Protein AF-A0AAW9I980-F1 (afdb_monomer_lite)

Organism: Clostridium perfringens (NCBI:txid1502)

Secondary structure (DSSP, 8-state):
-HHHHHHHHHHHHHHHHHHHH-----------HHHHHHHHHHTT-EEEEE-HHHHHHHHHHHHHHHHH---GGG-S-----S-EEEEE-HHHHHHHHH---SS-HHHHHHHHHHHHHHHHHHHHHH-

InterPro domains:
  IPR004474 Cell envelope-related transcriptional attenuator domain [PF03816] (2-124)
  IPR050922 LytR/CpsA/Psr cell wall biosynthesis [PTHR33392] (1-125)

pLDDT: mean 83.64, std 14.51, range [44.47, 97.0]

Structure (mmCIF, N/CA/C/O backbone):
data_AF-A0AAW9I980-F1
#
_entry.id   AF-A0AAW9I980-F1
#
loop_
_atom_site.group_PDB
_atom_site.id
_atom_site.type_symbol
_atom_site.label_atom_id
_atom_site.label_alt_id
_atom_site.label_comp_id
_atom_site.label_asym_id
_atom_site.label_entity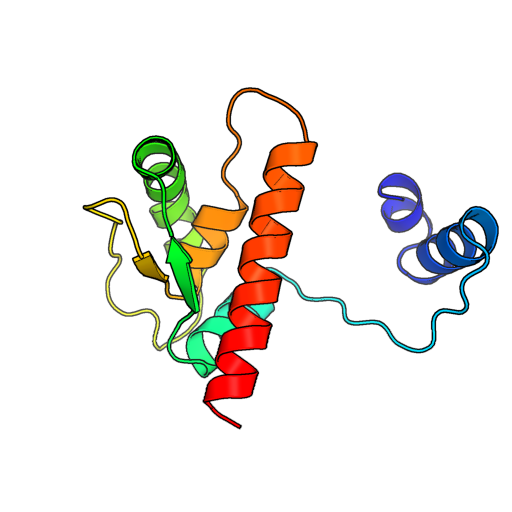_id
_atom_site.label_seq_id
_atom_site.pdbx_PDB_ins_code
_atom_site.Cartn_x
_atom_site.Cartn_y
_atom_site.Cartn_z
_atom_site.occupancy
_atom_site.B_iso_or_equiv
_atom_site.auth_seq_id
_atom_site.auth_comp_id
_atom_site.auth_asym_id
_atom_site.auth_atom_id
_atom_site.pdbx_PDB_model_num
ATOM 1 N N . LEU A 1 1 ? -0.453 4.865 23.334 1.00 54.97 1 LEU A N 1
ATOM 2 C CA . LEU A 1 1 ? -1.198 4.229 22.217 1.00 54.97 1 LEU A CA 1
ATOM 3 C C . LEU A 1 1 ? -0.671 2.833 21.872 1.00 54.97 1 LEU A C 1
ATOM 5 O O . LEU A 1 1 ? -1.338 1.876 22.234 1.00 54.97 1 LEU A O 1
ATOM 9 N N . ASN A 1 2 ? 0.525 2.670 21.284 1.00 52.34 2 ASN A N 1
ATOM 10 C CA . ASN A 1 2 ? 1.047 1.330 20.926 1.00 52.34 2 ASN A CA 1
ATOM 11 C C . ASN A 1 2 ? 1.140 0.361 22.125 1.00 52.34 2 ASN A C 1
ATOM 13 O O . ASN A 1 2 ? 0.789 -0.807 21.999 1.00 52.34 2 ASN A O 1
ATOM 17 N N . THR A 1 3 ? 1.541 0.853 23.302 1.00 51.31 3 THR A N 1
ATOM 18 C CA . THR A 1 3 ? 1.580 0.062 24.547 1.00 51.31 3 THR A CA 1
ATOM 19 C C . THR A 1 3 ? 0.182 -0.274 25.084 1.00 51.31 3 THR A C 1
ATOM 21 O O . THR A 1 3 ? -0.024 -1.364 25.603 1.00 51.31 3 THR A O 1
ATOM 24 N N . ALA A 1 4 ? -0.797 0.621 24.905 1.00 52.66 4 ALA A N 1
ATOM 25 C CA . ALA A 1 4 ? -2.182 0.408 25.338 1.00 52.66 4 ALA A CA 1
ATOM 26 C C . ALA A 1 4 ? -2.875 -0.679 24.496 1.00 52.66 4 ALA A C 1
ATOM 28 O O . ALA A 1 4 ? -3.499 -1.576 25.057 1.00 52.66 4 ALA A O 1
ATOM 29 N N . TYR A 1 5 ? -2.665 -0.674 23.171 1.00 51.72 5 TYR A N 1
ATOM 30 C CA . TYR A 1 5 ? -3.132 -1.754 22.290 1.00 51.72 5 TYR A CA 1
ATOM 31 C C . TYR A 1 5 ? -2.470 -3.099 22.623 1.00 51.72 5 TYR A C 1
ATOM 33 O O . TYR A 1 5 ? -3.106 -4.146 22.573 1.00 51.72 5 TYR A O 1
ATOM 41 N N . PHE A 1 6 ? -1.192 -3.092 23.006 1.00 48.44 6 PHE A N 1
ATOM 42 C CA . PHE A 1 6 ? -0.485 -4.320 23.365 1.00 48.44 6 PHE A CA 1
ATOM 43 C C . PHE A 1 6 ? -1.001 -4.956 24.672 1.00 48.44 6 PHE A C 1
ATOM 45 O O . PHE A 1 6 ? -1.031 -6.180 24.772 1.00 48.44 6 PHE A O 1
ATOM 52 N N . TRP A 1 7 ? -1.428 -4.158 25.660 1.00 49.97 7 TRP A N 1
ATOM 53 C CA . TRP A 1 7 ? -1.852 -4.663 26.978 1.00 49.97 7 TRP A CA 1
ATOM 54 C C . TRP A 1 7 ? -3.359 -4.843 27.153 1.00 49.97 7 TRP A C 1
ATOM 56 O O . TRP A 1 7 ? -3.771 -5.775 27.838 1.00 49.97 7 TRP A O 1
ATOM 66 N N . GLY A 1 8 ? -4.182 -3.999 26.535 1.00 55.19 8 GLY A N 1
ATOM 67 C CA . GLY A 1 8 ? -5.641 -4.060 26.682 1.00 55.19 8 GLY A CA 1
ATOM 68 C C . GLY A 1 8 ? -6.401 -4.138 25.364 1.00 55.19 8 GLY A C 1
ATOM 69 O O . GLY A 1 8 ? -7.622 -3.983 25.369 1.00 55.19 8 GLY A O 1
ATOM 70 N N . LYS A 1 9 ? -5.686 -4.376 24.253 1.00 62.47 9 LYS A N 1
ATOM 71 C CA . LYS A 1 9 ? -6.231 -4.425 22.893 1.00 62.47 9 LYS A CA 1
ATOM 72 C C . LYS A 1 9 ? -7.092 -3.188 22.603 1.00 62.47 9 LYS A C 1
ATOM 74 O O . LYS A 1 9 ? -6.655 -2.066 22.852 1.00 62.47 9 LYS A O 1
ATOM 79 N N . GLU A 1 10 ? -8.278 -3.369 22.046 1.00 62.12 10 GLU A N 1
ATOM 80 C CA . GLU A 1 10 ? -9.199 -2.302 21.666 1.00 62.12 10 GLU A CA 1
ATOM 81 C C . GLU A 1 10 ? -9.698 -1.448 22.848 1.00 62.12 10 GLU A C 1
ATOM 83 O O . GLU A 1 10 ? -9.616 -0.224 22.780 1.00 62.12 10 GLU A O 1
ATOM 88 N N . ASN A 1 11 ? -10.135 -2.061 23.954 1.00 62.91 11 ASN A N 1
ATOM 89 C CA . ASN A 1 11 ? -10.831 -1.343 25.032 1.00 62.91 11 ASN A CA 1
ATOM 90 C C . ASN A 1 11 ? -9.935 -0.315 25.737 1.00 62.91 11 ASN A C 1
ATOM 92 O O . ASN A 1 11 ? -10.323 0.840 25.892 1.00 62.91 11 ASN A O 1
ATOM 96 N N . LEU A 1 12 ? -8.708 -0.703 26.100 1.00 65.25 12 LEU A N 1
ATOM 97 C CA . LEU A 1 12 ? -7.771 0.211 26.763 1.00 65.25 12 LEU A CA 1
ATOM 98 C C . LEU A 1 12 ? -7.232 1.277 25.800 1.00 65.25 12 LEU A C 1
ATOM 100 O O . LEU A 1 12 ? -6.901 2.386 26.220 1.00 65.25 12 LEU A O 1
ATOM 104 N N . LEU A 1 13 ? -7.133 0.962 24.502 1.00 67.31 13 LEU A N 1
ATOM 105 C CA . LEU A 1 13 ? -6.745 1.942 23.492 1.00 67.31 13 LEU A CA 1
ATOM 106 C C . LEU A 1 13 ? -7.812 3.033 23.349 1.00 67.31 13 LEU A C 1
ATOM 108 O O . LEU A 1 13 ? -7.442 4.205 23.299 1.00 67.31 13 LEU A O 1
ATOM 112 N N . PHE A 1 14 ? -9.098 2.669 23.314 1.00 70.25 14 PHE A N 1
ATOM 113 C CA . PHE A 1 14 ? -10.190 3.642 23.228 1.00 70.25 14 PHE A CA 1
ATOM 114 C C . PHE A 1 14 ? -10.298 4.484 24.486 1.00 70.25 14 PHE A C 1
ATOM 116 O O . PHE A 1 14 ? -10.261 5.702 24.370 1.00 70.25 14 PHE A O 1
ATOM 123 N N . GLU A 1 15 ? -10.278 3.866 25.667 1.00 69.38 15 GLU A N 1
ATOM 124 C CA . GLU A 1 15 ? -10.297 4.602 26.936 1.00 69.38 15 GLU A CA 1
ATOM 125 C C . GLU A 1 15 ? -9.130 5.602 27.029 1.00 69.38 15 GLU A C 1
ATOM 127 O O . GLU A 1 15 ? -9.306 6.743 27.447 1.00 69.38 15 GLU A O 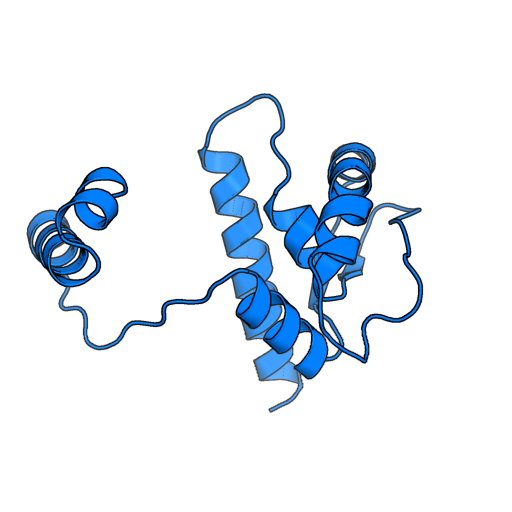1
ATOM 132 N N . THR A 1 16 ? -7.938 5.222 26.554 1.00 69.12 16 THR A N 1
ATOM 133 C CA . THR A 1 16 ? -6.795 6.147 26.488 1.00 69.12 16 THR A CA 1
ATOM 134 C C . THR A 1 16 ? -7.042 7.300 25.505 1.00 69.12 16 THR A C 1
ATOM 136 O O . THR A 1 16 ? -6.663 8.428 25.790 1.00 69.12 16 THR A O 1
ATOM 139 N N . ILE A 1 17 ? -7.648 7.051 24.338 1.00 70.88 17 ILE A N 1
ATOM 140 C CA . ILE A 1 17 ? -7.916 8.098 23.335 1.00 70.88 17 ILE A CA 1
ATOM 141 C C . ILE A 1 17 ? -8.987 9.076 23.829 1.00 70.88 17 ILE A C 1
ATOM 143 O O . ILE A 1 17 ? -8.799 10.286 23.706 1.00 70.88 17 ILE A O 1
ATOM 147 N N . GLU A 1 18 ? -10.084 8.567 24.388 1.00 75.75 18 GLU A N 1
ATOM 148 C CA . GLU A 1 18 ? -11.180 9.398 24.892 1.00 75.75 18 GLU A CA 1
ATOM 149 C C . GLU A 1 18 ? -10.710 10.274 26.062 1.00 75.75 18 GLU A C 1
ATOM 151 O O . GLU A 1 18 ? -10.990 11.472 26.081 1.00 75.75 18 GLU A O 1
ATOM 156 N N . ASN A 1 19 ? -9.909 9.719 26.980 1.00 73.88 19 ASN A N 1
ATOM 157 C CA . ASN A 1 19 ? -9.391 10.460 28.133 1.00 73.88 19 ASN A CA 1
ATOM 158 C C . ASN A 1 19 ? -8.306 11.487 27.769 1.00 73.88 19 ASN A C 1
ATOM 160 O O . ASN A 1 19 ? -8.274 12.567 28.355 1.00 73.88 19 ASN A O 1
ATOM 164 N N . GLU A 1 20 ? -7.424 11.185 26.810 1.00 75.25 20 GLU A N 1
ATOM 165 C CA . GLU A 1 20 ? -6.329 12.093 26.425 1.00 75.25 20 GLU A CA 1
ATOM 166 C C . 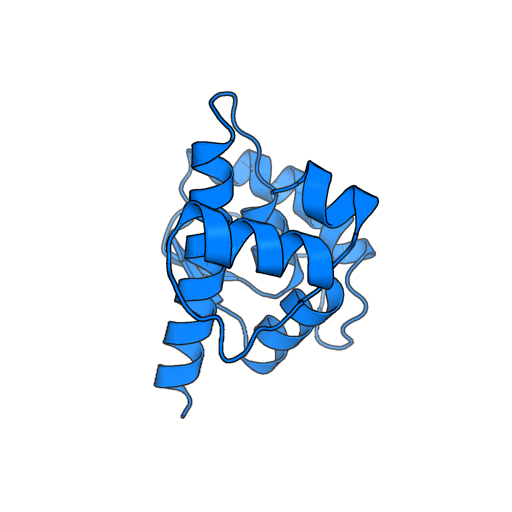GLU A 1 20 ? -6.783 13.219 25.482 1.00 75.25 20 GLU A C 1
ATOM 168 O O . GLU A 1 20 ? -6.220 14.314 25.511 1.00 75.25 20 GLU A O 1
ATOM 173 N N . PHE A 1 21 ? -7.790 12.975 24.635 1.00 75.06 21 PHE A N 1
ATOM 174 C CA . PHE A 1 21 ? -8.213 13.930 23.600 1.00 75.06 21 PHE A CA 1
ATOM 175 C C . PHE A 1 21 ? -9.643 14.460 23.774 1.00 75.06 21 PHE A C 1
ATOM 177 O O . PHE A 1 21 ? -10.037 15.362 23.034 1.00 75.06 21 PHE A O 1
ATOM 184 N N . GLY A 1 22 ? -10.420 13.939 24.731 1.00 71.94 22 GLY A N 1
ATOM 185 C CA . GLY A 1 22 ? -11.786 14.395 25.021 1.00 71.94 22 GLY A CA 1
ATOM 186 C C . GLY A 1 22 ? -12.784 14.166 23.880 1.00 71.94 22 GLY A C 1
ATOM 187 O O . GLY A 1 22 ? -13.795 14.860 23.799 1.00 71.94 22 GLY A O 1
ATOM 188 N N . ILE A 1 23 ? -12.485 13.239 22.968 1.00 75.62 23 ILE A N 1
ATOM 189 C CA . ILE A 1 23 ? -13.323 12.894 21.814 1.00 75.62 23 ILE A CA 1
ATOM 190 C C . ILE A 1 23 ? -14.101 11.612 22.105 1.00 75.62 23 ILE A C 1
ATOM 192 O O . ILE A 1 23 ? -13.513 10.651 22.582 1.00 75.62 23 ILE A O 1
ATOM 196 N N . GLY A 1 24 ? -15.401 11.586 21.803 1.00 70.44 24 GLY A N 1
ATOM 197 C CA . GLY A 1 24 ? -16.193 10.352 21.831 1.00 70.44 24 GLY A CA 1
ATOM 198 C C . GLY A 1 24 ? -15.947 9.533 20.566 1.00 70.44 24 GLY A C 1
ATOM 199 O O . GLY A 1 24 ? -15.937 10.093 19.464 1.00 70.44 24 GLY A O 1
ATOM 200 N N . LEU A 1 25 ? -15.713 8.229 20.709 1.00 68.62 25 LEU A N 1
ATOM 201 C CA . LEU A 1 25 ? -15.374 7.357 19.585 1.00 68.62 25 LEU A CA 1
ATOM 202 C C . LEU A 1 25 ? -16.571 6.477 19.192 1.00 68.62 25 LEU A C 1
ATOM 204 O O . LEU A 1 25 ? -16.804 5.423 19.771 1.00 68.62 25 LEU A O 1
ATOM 208 N N . ASP A 1 26 ? -17.333 6.897 18.177 1.00 73.38 26 ASP A N 1
ATOM 209 C CA . ASP A 1 26 ? -18.591 6.222 17.810 1.00 73.38 26 ASP A CA 1
ATOM 210 C C . ASP A 1 26 ? -18.389 4.860 17.129 1.00 73.38 26 ASP A C 1
ATOM 212 O O . ASP A 1 26 ? -19.164 3.922 17.329 1.00 73.38 26 ASP A O 1
ATOM 216 N N . LYS A 1 27 ? -17.383 4.759 16.249 1.00 75.12 27 LYS A N 1
ATOM 217 C CA . LYS A 1 27 ? -17.085 3.563 15.447 1.00 75.12 27 LYS A CA 1
ATOM 218 C C . LYS A 1 27 ? -15.598 3.486 15.126 1.00 75.12 27 LYS A C 1
ATOM 220 O O . LYS A 1 27 ? -14.942 4.505 14.921 1.00 75.12 27 LYS A O 1
ATOM 225 N N . TYR A 1 28 ? -15.091 2.266 14.987 1.00 73.62 28 TYR A N 1
ATOM 226 C CA . TYR A 1 28 ? -13.732 2.002 14.529 1.00 73.62 28 TYR A CA 1
ATOM 227 C C . TYR A 1 28 ? -13.695 0.825 13.559 1.00 73.62 28 TYR A C 1
ATOM 229 O O . TYR A 1 28 ? -14.593 -0.016 13.533 1.00 73.62 28 TYR A O 1
ATOM 237 N N . VAL A 1 29 ? -12.623 0.761 12.771 1.00 77.44 29 VAL A N 1
ATOM 238 C CA . VAL A 1 29 ? -12.323 -0.373 11.898 1.00 77.44 29 VAL A CA 1
ATOM 239 C C . VAL A 1 29 ? -10.870 -0.770 12.125 1.00 77.44 29 VAL A C 1
ATOM 241 O O . VAL A 1 29 ? -9.979 0.078 12.086 1.00 77.44 29 VAL A O 1
ATOM 244 N N . ILE A 1 30 ? -10.634 -2.060 12.361 1.00 80.75 30 ILE A N 1
ATOM 245 C CA . ILE A 1 30 ? -9.292 -2.647 12.380 1.00 80.75 30 ILE A CA 1
ATOM 246 C C . ILE A 1 30 ? -9.113 -3.404 11.070 1.00 80.75 30 ILE A C 1
ATOM 248 O O . ILE A 1 30 ? -9.918 -4.267 10.732 1.00 80.75 30 ILE A O 1
ATOM 252 N N . VAL A 1 31 ? -8.053 -3.068 10.342 1.00 83.31 31 VAL A N 1
ATOM 253 C CA . VAL A 1 31 ? -7.723 -3.668 9.049 1.00 83.31 31 VAL A CA 1
ATOM 254 C C . VAL A 1 31 ? -6.319 -4.243 9.150 1.00 83.31 31 VAL A C 1
ATOM 256 O O . VAL A 1 31 ? -5.374 -3.525 9.482 1.00 83.31 31 VAL A O 1
ATOM 259 N N . ASP A 1 32 ? -6.178 -5.540 8.888 1.00 87.62 32 ASP A N 1
ATOM 260 C CA . ASP A 1 32 ? -4.866 -6.168 8.761 1.00 87.62 32 ASP A CA 1
ATOM 261 C C . ASP A 1 32 ? -4.288 -5.972 7.349 1.00 87.62 32 ASP A C 1
ATOM 263 O O . ASP A 1 32 ? -4.926 -5.430 6.445 1.00 87.62 32 ASP A O 1
ATOM 267 N N . PHE A 1 33 ? -3.043 -6.396 7.131 1.00 89.50 33 PHE A N 1
ATOM 268 C CA . PHE A 1 33 ? -2.397 -6.210 5.830 1.00 89.50 33 PHE A CA 1
ATOM 269 C C . PHE A 1 33 ? -3.082 -6.976 4.697 1.00 89.50 33 PHE A C 1
ATOM 271 O O . PHE A 1 33 ? -3.063 -6.503 3.564 1.00 89.50 33 PHE A O 1
ATOM 278 N N . THR A 1 34 ? -3.677 -8.135 4.981 1.00 90.38 34 THR A N 1
ATOM 279 C CA . THR A 1 34 ? -4.392 -8.928 3.973 1.00 90.38 34 THR A CA 1
ATOM 280 C C . THR A 1 34 ? -5.637 -8.184 3.513 1.00 90.38 34 THR A C 1
ATOM 282 O O . THR A 1 34 ? -5.780 -7.903 2.327 1.00 90.38 34 THR A O 1
ATOM 285 N N . SER A 1 35 ? -6.460 -7.760 4.470 1.00 91.00 35 SER A N 1
ATOM 286 C CA . SER A 1 35 ? -7.690 -7.007 4.235 1.00 91.00 35 SER A CA 1
ATOM 287 C C . SER A 1 35 ? -7.407 -5.694 3.508 1.00 91.00 35 SER A C 1
ATOM 289 O O . SER A 1 35 ? -8.121 -5.340 2.575 1.00 91.00 35 SER A O 1
ATOM 291 N N . LEU A 1 36 ? -6.323 -4.995 3.872 1.00 92.06 36 LEU A N 1
ATOM 292 C CA . LEU A 1 36 ? -5.900 -3.777 3.178 1.00 92.06 36 LEU A CA 1
ATOM 293 C C . LEU A 1 36 ? -5.605 -4.046 1.697 1.00 92.06 36 LEU A C 1
ATOM 295 O O . LEU A 1 36 ? -6.054 -3.292 0.836 1.00 92.06 36 LEU A O 1
ATOM 299 N N . MET A 1 37 ? -4.848 -5.104 1.394 1.00 94.75 37 MET A N 1
ATOM 300 C CA . MET A 1 37 ? -4.548 -5.463 0.007 1.00 94.75 37 MET A CA 1
ATOM 301 C C . MET A 1 37 ? -5.817 -5.835 -0.758 1.00 94.75 37 MET A C 1
ATOM 303 O O . MET A 1 37 ? -5.975 -5.384 -1.888 1.00 94.75 37 MET A O 1
ATOM 307 N N . ASP A 1 38 ? -6.710 -6.619 -0.154 1.00 94.12 38 ASP A N 1
ATOM 308 C CA . ASP A 1 38 ? -7.952 -7.061 -0.795 1.00 94.12 38 ASP A CA 1
ATOM 309 C C . ASP A 1 38 ? -8.887 -5.890 -1.110 1.00 94.12 38 ASP A C 1
ATOM 311 O O . ASP A 1 38 ? -9.438 -5.841 -2.208 1.00 94.12 38 ASP A O 1
ATOM 315 N N . ILE A 1 39 ? -8.991 -4.901 -0.215 1.00 93.81 39 ILE A N 1
ATOM 316 C CA . ILE A 1 39 ? -9.715 -3.647 -0.482 1.00 93.81 39 ILE A CA 1
ATOM 317 C C . ILE A 1 39 ? -9.121 -2.935 -1.701 1.00 93.81 39 ILE A C 1
ATOM 319 O O . ILE A 1 39 ? -9.853 -2.522 -2.595 1.00 93.81 39 ILE A O 1
ATOM 323 N N . ILE A 1 40 ? -7.795 -2.801 -1.764 1.00 95.94 40 ILE A N 1
ATOM 324 C CA . ILE A 1 40 ? -7.126 -2.119 -2.880 1.00 95.94 40 ILE A CA 1
ATOM 325 C C . ILE A 1 40 ? -7.334 -2.882 -4.193 1.00 95.94 40 ILE A C 1
ATOM 327 O O . ILE A 1 40 ? -7.560 -2.252 -5.220 1.00 95.94 40 ILE A O 1
ATOM 331 N N . TYR A 1 41 ? -7.305 -4.217 -4.176 1.00 95.81 41 TYR A N 1
ATOM 332 C CA . TYR A 1 41 ? -7.628 -5.020 -5.359 1.00 95.81 41 TYR A CA 1
ATOM 333 C C . TYR A 1 41 ? -9.081 -4.874 -5.795 1.00 95.81 41 TYR A C 1
ATOM 335 O O . TYR A 1 41 ? -9.332 -4.771 -6.989 1.00 95.81 41 TYR A O 1
ATOM 343 N N . ALA A 1 42 ? -10.026 -4.841 -4.854 1.00 94.44 42 ALA A N 1
ATOM 344 C CA . ALA A 1 42 ? -11.440 -4.636 -5.161 1.00 94.44 42 ALA A CA 1
ATOM 345 C C . ALA A 1 42 ? -11.719 -3.258 -5.786 1.00 94.44 42 ALA A C 1
ATOM 347 O O . ALA A 1 42 ? -12.728 -3.081 -6.459 1.00 94.44 42 ALA A O 1
ATOM 348 N N . LEU A 1 43 ? -10.822 -2.294 -5.565 1.00 95.00 43 LEU A N 1
ATOM 349 C CA . LEU A 1 43 ? -10.863 -0.960 -6.157 1.00 95.00 43 LEU A CA 1
ATOM 350 C C . LEU A 1 43 ? -10.033 -0.839 -7.448 1.00 95.00 43 LEU A C 1
ATOM 352 O O . LEU A 1 43 ? -9.845 0.275 -7.930 1.00 95.00 43 LEU A O 1
ATOM 356 N N . ASP A 1 44 ? -9.509 -1.939 -7.996 1.00 94.88 44 ASP A N 1
ATOM 357 C CA . ASP A 1 44 ? -8.590 -1.946 -9.147 1.00 94.88 44 ASP A CA 1
ATOM 358 C C . ASP A 1 44 ? -7.317 -1.101 -8.929 1.00 94.88 44 ASP A C 1
ATOM 360 O O . ASP A 1 44 ? -6.739 -0.527 -9.855 1.00 94.88 44 ASP A O 1
ATOM 364 N N . GLY A 1 45 ? -6.857 -1.027 -7.679 1.00 95.44 45 GLY A N 1
ATOM 365 C CA . GLY A 1 45 ? -5.669 -0.286 -7.272 1.00 95.44 45 GLY A CA 1
ATOM 366 C C . GLY A 1 45 ? -5.939 1.150 -6.815 1.00 95.44 45 GLY A C 1
ATOM 367 O O . GLY A 1 45 ? -7.061 1.653 -6.821 1.00 95.44 45 GLY A O 1
ATOM 368 N N . VAL A 1 46 ? -4.875 1.827 -6.379 1.00 96.56 46 VAL A N 1
ATOM 369 C CA . VAL A 1 46 ? -4.930 3.200 -5.851 1.00 96.56 46 VAL A CA 1
ATOM 370 C C . VAL A 1 46 ? -3.861 4.091 -6.476 1.00 96.56 46 VAL A C 1
ATOM 372 O O . VAL A 1 46 ? -2.713 3.680 -6.629 1.00 96.56 46 VAL A O 1
ATOM 375 N N . GLU A 1 47 ? -4.219 5.333 -6.815 1.00 97.00 47 GLU A N 1
ATOM 376 C CA . GLU A 1 47 ? -3.270 6.304 -7.376 1.00 97.00 47 GLU A CA 1
ATOM 377 C C . GLU A 1 47 ? -2.319 6.817 -6.289 1.00 97.00 47 GLU A C 1
ATOM 379 O O . GLU A 1 47 ? -2.742 7.433 -5.305 1.00 97.00 47 GLU A O 1
ATOM 384 N N . ILE A 1 48 ? -1.019 6.602 -6.486 1.00 95.31 48 ILE A N 1
ATOM 385 C CA . ILE A 1 48 ? 0.037 7.114 -5.614 1.00 95.31 48 ILE A CA 1
ATOM 386 C C . ILE A 1 48 ? 1.123 7.756 -6.474 1.00 95.31 48 ILE A C 1
ATOM 388 O O . ILE A 1 48 ? 1.597 7.179 -7.449 1.00 95.31 48 ILE A O 1
ATOM 392 N N . ASP A 1 49 ? 1.534 8.962 -6.082 1.00 94.88 49 ASP A N 1
ATOM 393 C CA . ASP A 1 49 ? 2.719 9.625 -6.622 1.00 94.88 49 ASP A CA 1
ATOM 394 C C . ASP A 1 49 ? 3.972 9.109 -5.901 1.00 94.88 49 ASP A C 1
ATOM 396 O O . ASP A 1 49 ? 4.251 9.479 -4.749 1.00 94.88 49 ASP A O 1
ATOM 400 N N . VAL A 1 50 ? 4.686 8.192 -6.555 1.00 93.56 50 VAL A N 1
ATOM 401 C CA . VAL A 1 50 ? 5.887 7.551 -6.012 1.00 93.56 50 VAL A CA 1
ATOM 402 C C . VAL A 1 50 ? 7.100 8.376 -6.397 1.00 93.56 50 VAL A C 1
ATOM 404 O O . VAL A 1 50 ? 7.437 8.519 -7.571 1.00 93.56 50 VAL A O 1
ATOM 407 N N . LYS A 1 51 ? 7.808 8.894 -5.395 1.00 92.31 51 LYS A N 1
ATOM 408 C CA . LYS A 1 51 ? 9.010 9.688 -5.653 1.00 92.31 51 LYS A CA 1
ATOM 409 C C . LYS A 1 51 ? 10.149 8.784 -6.112 1.00 92.31 51 LYS A C 1
ATOM 411 O O . LYS A 1 51 ? 10.305 7.680 -5.599 1.00 92.31 51 LYS A O 1
ATOM 416 N N . GLU A 1 52 ? 11.036 9.303 -6.954 1.00 91.38 52 GLU A N 1
ATOM 417 C CA . GLU A 1 52 ? 12.254 8.599 -7.394 1.00 91.38 52 GLU A CA 1
ATOM 418 C C . GLU A 1 52 ? 13.051 8.045 -6.207 1.00 91.38 52 GLU A C 1
ATOM 420 O O . GLU A 1 52 ? 13.447 6.882 -6.158 1.00 91.38 52 GLU A O 1
ATOM 425 N N . SER A 1 53 ? 13.164 8.862 -5.161 1.00 89.25 53 SER A N 1
ATOM 426 C CA . SER A 1 53 ? 13.864 8.506 -3.934 1.00 89.25 53 SER A CA 1
ATOM 427 C C . SER A 1 53 ? 13.228 7.324 -3.168 1.00 89.25 53 SER A C 1
ATOM 429 O O . SER A 1 53 ? 13.865 6.778 -2.267 1.00 89.25 53 SER A O 1
ATOM 431 N N . GLU A 1 54 ? 11.979 6.963 -3.468 1.00 90.19 54 GLU A N 1
ATOM 432 C CA . GLU A 1 54 ? 11.208 5.896 -2.820 1.00 90.19 54 GLU A CA 1
ATOM 433 C C . GLU A 1 54 ? 11.272 4.576 -3.597 1.00 90.19 54 GLU A C 1
ATOM 435 O O . GLU A 1 54 ? 11.172 3.524 -2.969 1.00 90.19 54 GLU A O 1
ATOM 440 N N . ILE A 1 55 ? 11.522 4.607 -4.913 1.00 92.44 55 ILE A N 1
ATOM 441 C CA . ILE A 1 55 ? 11.482 3.431 -5.805 1.00 92.44 55 ILE A CA 1
ATOM 442 C C . ILE A 1 55 ? 12.323 2.275 -5.265 1.00 92.44 55 ILE A C 1
ATOM 444 O O . ILE A 1 55 ? 11.834 1.154 -5.130 1.00 92.44 55 ILE A O 1
ATOM 448 N N . LYS A 1 56 ? 13.580 2.551 -4.895 1.00 91.94 56 LYS A N 1
ATOM 449 C CA . LYS A 1 56 ? 14.497 1.528 -4.375 1.00 91.94 56 LYS A CA 1
ATOM 450 C C . LYS A 1 56 ? 13.942 0.835 -3.129 1.00 91.94 56 LYS A C 1
ATOM 452 O O . LYS A 1 56 ? 14.049 -0.382 -3.004 1.00 91.94 56 LYS A O 1
ATOM 457 N N . GLU A 1 57 ? 13.346 1.598 -2.217 1.00 90.56 57 GLU A N 1
ATOM 458 C CA . GLU A 1 57 ? 12.800 1.049 -0.976 1.00 90.56 57 GLU A CA 1
ATOM 459 C C . GLU A 1 57 ? 11.466 0.333 -1.204 1.00 90.56 57 GLU A C 1
ATOM 461 O O . GLU A 1 57 ? 11.261 -0.730 -0.626 1.00 90.56 57 GLU A O 1
ATOM 466 N N . VAL A 1 58 ? 10.581 0.839 -2.073 1.00 92.62 58 VAL A N 1
ATOM 467 C CA . VAL A 1 58 ? 9.350 0.109 -2.428 1.00 92.62 58 VAL A CA 1
ATOM 468 C C . VAL A 1 58 ? 9.706 -1.230 -3.067 1.00 92.62 58 VAL A C 1
ATOM 470 O O . VAL A 1 58 ? 9.219 -2.278 -2.646 1.00 92.62 58 VAL A O 1
ATOM 473 N N . ASN A 1 59 ? 10.600 -1.227 -4.053 1.00 95.38 59 ASN A N 1
ATOM 474 C CA . ASN A 1 59 ? 10.969 -2.443 -4.773 1.00 95.38 59 ASN A CA 1
ATOM 475 C C . ASN A 1 59 ? 11.678 -3.466 -3.878 1.00 95.38 59 ASN A C 1
ATOM 477 O O . ASN A 1 59 ? 11.573 -4.664 -4.127 1.00 95.38 59 ASN A O 1
ATOM 481 N N . LYS A 1 60 ? 12.333 -3.025 -2.797 1.00 94.12 60 LYS A N 1
ATOM 482 C CA . LYS A 1 60 ? 12.922 -3.916 -1.790 1.00 94.12 60 LYS A CA 1
ATOM 483 C C . LYS A 1 60 ? 11.872 -4.763 -1.061 1.00 94.12 60 LYS A C 1
ATOM 485 O O . LYS A 1 60 ? 12.139 -5.928 -0.778 1.00 94.12 60 LYS A O 1
ATOM 490 N N . PHE A 1 61 ? 10.699 -4.203 -0.756 1.00 93.06 61 PHE A N 1
ATOM 491 C CA . PHE A 1 61 ? 9.646 -4.906 -0.010 1.00 93.06 61 PHE A CA 1
ATOM 492 C C . PHE A 1 61 ? 8.582 -5.564 -0.905 1.00 93.06 61 PHE A C 1
ATOM 494 O O . PHE A 1 61 ? 7.842 -6.419 -0.409 1.00 93.06 61 PHE A O 1
ATOM 501 N N . ILE A 1 62 ? 8.517 -5.238 -2.206 1.00 96.19 62 ILE A N 1
ATOM 502 C CA . ILE A 1 62 ? 7.550 -5.847 -3.140 1.00 96.19 62 ILE A CA 1
ATOM 503 C C . ILE A 1 62 ? 7.628 -7.382 -3.132 1.00 96.19 62 ILE A C 1
ATOM 505 O O . ILE A 1 62 ? 6.577 -7.996 -2.957 1.00 96.19 62 ILE A O 1
ATOM 509 N N . PRO A 1 63 ? 8.804 -8.034 -3.242 1.00 96.56 63 PRO A N 1
ATOM 510 C CA . PRO A 1 63 ? 8.860 -9.494 -3.300 1.00 96.56 63 PRO A CA 1
ATOM 511 C C . PRO A 1 63 ? 8.293 -10.183 -2.057 1.00 96.56 63 PRO A C 1
ATOM 513 O O . PRO A 1 63 ? 7.652 -11.228 -2.153 1.00 96.56 63 PRO A O 1
ATOM 516 N N . GLU A 1 64 ? 8.507 -9.596 -0.880 1.00 93.94 64 GLU A N 1
ATOM 517 C CA . GLU A 1 64 ? 7.955 -10.104 0.375 1.00 93.94 64 GLU A CA 1
ATOM 518 C C . GLU A 1 64 ? 6.435 -9.901 0.430 1.00 93.94 64 GLU A C 1
ATOM 520 O O . GLU A 1 64 ? 5.696 -10.841 0.722 1.00 93.94 64 GLU A O 1
ATOM 525 N N . CYS A 1 65 ? 5.954 -8.701 0.085 1.00 94.00 65 CYS A N 1
ATOM 526 C CA . CYS A 1 65 ? 4.523 -8.392 0.071 1.00 94.00 65 CYS A CA 1
ATOM 527 C C . CYS A 1 65 ? 3.768 -9.231 -0.973 1.00 94.00 65 CYS A C 1
ATOM 529 O O . CYS A 1 65 ? 2.665 -9.695 -0.701 1.00 94.00 65 CYS A O 1
ATOM 531 N N . TYR A 1 66 ? 4.374 -9.495 -2.131 1.00 96.25 66 TYR A N 1
ATOM 532 C CA . TYR A 1 66 ? 3.818 -10.348 -3.183 1.00 96.25 66 TYR A CA 1
ATOM 533 C C . TYR A 1 66 ? 3.675 -11.813 -2.738 1.00 96.25 66 TYR A C 1
ATOM 535 O O . TYR A 1 66 ? 2.654 -12.455 -3.007 1.00 96.25 66 TYR A O 1
ATOM 543 N N . LYS A 1 67 ? 4.677 -12.346 -2.022 1.00 94.19 67 LYS A N 1
ATOM 544 C CA . LYS A 1 67 ? 4.614 -13.691 -1.421 1.00 94.19 67 LYS A CA 1
ATOM 545 C C . LYS A 1 67 ? 3.544 -13.778 -0.335 1.00 94.19 67 LYS A C 1
ATOM 547 O O . LYS A 1 67 ? 2.863 -14.793 -0.234 1.00 94.19 67 LYS A O 1
ATOM 552 N N . PHE A 1 68 ? 3.406 -12.721 0.462 1.00 91.25 68 PHE A N 1
ATOM 553 C CA . PHE A 1 68 ? 2.395 -12.628 1.512 1.00 91.25 68 PHE A CA 1
ATOM 554 C C . PHE A 1 68 ? 0.971 -12.461 0.951 1.00 91.25 68 PHE A C 1
ATOM 556 O O . PHE A 1 68 ? 0.010 -12.944 1.545 1.00 91.25 68 PHE A O 1
ATOM 563 N N . CYS A 1 69 ? 0.828 -11.815 -0.208 1.00 92.75 69 CYS A N 1
ATOM 564 C CA . CYS A 1 69 ? -0.452 -11.590 -0.867 1.00 92.75 69 CYS A CA 1
ATOM 565 C C . CYS A 1 69 ? -1.086 -12.907 -1.341 1.00 92.75 69 CYS A C 1
ATOM 567 O O . CYS A 1 69 ? -0.511 -13.632 -2.157 1.00 92.75 69 CYS A O 1
ATOM 569 N N . LYS A 1 70 ? -2.295 -13.204 -0.856 1.00 92.12 70 LYS A N 1
ATOM 570 C CA . LYS A 1 70 ? -3.078 -14.397 -1.229 1.00 92.12 70 LYS A CA 1
ATOM 571 C C . LYS A 1 70 ? -4.207 -14.104 -2.219 1.00 92.12 70 LYS A C 1
ATOM 573 O O . LYS A 1 70 ? -4.954 -15.014 -2.562 1.00 92.12 70 LYS A O 1
ATOM 578 N N . ASN A 1 71 ? -4.331 -12.858 -2.668 1.00 92.19 71 ASN A N 1
ATOM 579 C CA . ASN A 1 71 ? -5.388 -12.460 -3.583 1.00 92.19 71 ASN A CA 1
ATOM 580 C C . ASN A 1 71 ? -5.214 -13.172 -4.944 1.00 92.19 71 ASN A C 1
ATOM 582 O O . ASN A 1 71 ? -4.102 -13.150 -5.484 1.00 92.19 71 ASN A O 1
ATOM 586 N N . PRO A 1 72 ? -6.263 -13.801 -5.507 1.00 90.50 72 PRO A N 1
ATOM 587 C CA . PRO A 1 72 ? -6.167 -14.518 -6.781 1.00 90.50 72 PRO A CA 1
ATOM 588 C C . PRO A 1 72 ? -5.882 -13.592 -7.971 1.00 90.50 72 PRO A C 1
ATOM 590 O O . PRO A 1 72 ? -5.258 -14.023 -8.937 1.00 90.50 72 PRO A O 1
ATOM 593 N N . ASN A 1 73 ? -6.257 -12.313 -7.882 1.00 89.62 73 ASN A N 1
ATOM 594 C CA . ASN A 1 73 ? -6.087 -11.326 -8.950 1.00 89.62 73 ASN A CA 1
ATOM 595 C C . ASN A 1 73 ? -4.712 -10.638 -8.918 1.00 89.62 73 ASN A C 1
ATOM 597 O O . ASN A 1 73 ? -4.488 -9.677 -9.648 1.00 89.62 73 ASN A O 1
ATOM 601 N N . LYS A 1 74 ? -3.773 -11.103 -8.080 1.00 91.94 74 LYS A N 1
ATOM 602 C CA . LYS A 1 74 ? -2.473 -10.436 -7.895 1.00 91.94 74 LYS A CA 1
ATOM 603 C C . LYS A 1 74 ? -1.542 -10.470 -9.112 1.00 91.94 74 LYS A C 1
ATOM 605 O O . LYS A 1 74 ? -0.553 -9.748 -9.104 1.00 91.94 74 LYS A O 1
ATOM 610 N N . GLY A 1 75 ? -1.840 -11.298 -10.116 1.00 92.44 75 GLY A N 1
ATOM 611 C CA . GLY A 1 75 ? -1.052 -11.399 -11.345 1.00 92.44 75 GLY A CA 1
ATOM 612 C C . GLY A 1 75 ? 0.401 -11.822 -11.109 1.00 92.44 75 GLY A C 1
ATOM 613 O O . GLY A 1 75 ? 0.726 -12.436 -10.091 1.00 92.44 75 GLY A O 1
ATOM 614 N N . GLU A 1 76 ? 1.267 -11.505 -12.072 1.00 94.88 76 GLU A N 1
ATOM 615 C CA . GLU A 1 76 ? 2.714 -11.667 -11.928 1.00 94.88 76 GLU A CA 1
ATOM 616 C C . GLU A 1 76 ? 3.314 -10.558 -11.057 1.00 94.88 76 GLU A C 1
ATOM 618 O O . GLU A 1 76 ? 2.771 -9.465 -10.917 1.00 94.88 76 GLU A O 1
ATOM 623 N N . MET A 1 77 ? 4.466 -10.838 -10.445 1.00 96.44 77 MET A N 1
ATOM 624 C CA . MET A 1 77 ? 5.132 -9.857 -9.597 1.00 96.44 77 MET A CA 1
ATOM 625 C C . MET A 1 77 ? 5.765 -8.747 -10.437 1.00 96.44 77 MET A C 1
ATOM 627 O O . MET A 1 77 ? 6.768 -8.963 -11.117 1.00 96.44 77 MET A O 1
ATOM 631 N N . GLU A 1 78 ? 5.256 -7.530 -10.272 1.00 95.69 78 GLU A N 1
ATOM 632 C CA . GLU A 1 78 ? 5.783 -6.341 -10.944 1.00 95.69 78 GLU A CA 1
ATOM 633 C C . GLU A 1 78 ? 6.436 -5.345 -9.980 1.00 95.69 78 GLU A C 1
ATOM 635 O O . GLU A 1 78 ? 5.869 -4.979 -8.943 1.00 95.69 78 GLU A O 1
ATOM 640 N N . LEU A 1 79 ? 7.626 -4.870 -10.362 1.00 96.06 79 LEU A N 1
ATOM 641 C CA . LEU A 1 79 ? 8.343 -3.782 -9.697 1.00 96.06 79 LEU A CA 1
ATOM 642 C C . LEU A 1 79 ? 7.955 -2.423 -10.287 1.00 96.06 79 LEU A C 1
ATOM 644 O O . LEU A 1 79 ? 7.633 -2.316 -11.470 1.00 96.06 79 LEU A O 1
ATOM 648 N N . ILE A 1 80 ? 8.085 -1.373 -9.480 1.00 94.38 80 ILE A N 1
ATOM 649 C CA . ILE A 1 80 ? 7.916 0.010 -9.929 1.00 94.38 80 ILE A CA 1
ATOM 650 C C . ILE A 1 80 ? 9.174 0.433 -10.686 1.00 94.38 80 ILE A C 1
ATOM 652 O O . ILE A 1 80 ? 10.267 0.424 -10.119 1.00 94.38 80 ILE A O 1
ATOM 656 N N . LYS A 1 81 ? 9.031 0.788 -11.964 1.00 93.00 81 LYS A N 1
ATOM 657 C CA . LYS A 1 81 ? 10.170 1.139 -12.828 1.00 93.00 81 LYS A CA 1
ATOM 658 C C . LYS A 1 81 ? 10.487 2.629 -12.792 1.00 93.00 81 LYS A C 1
ATOM 660 O O . LYS A 1 81 ? 11.648 2.992 -12.664 1.00 93.00 81 LYS A O 1
ATOM 665 N N . GLU A 1 82 ? 9.451 3.460 -12.831 1.00 93.81 82 GLU A N 1
ATOM 666 C CA . GLU A 1 82 ? 9.573 4.908 -12.982 1.00 93.81 82 GLU A CA 1
ATOM 667 C C . GLU A 1 82 ? 8.891 5.657 -11.827 1.00 93.81 82 GLU A C 1
ATOM 669 O O . GLU A 1 82 ? 7.946 5.138 -11.215 1.00 93.81 82 GLU A O 1
ATOM 674 N N . PRO A 1 83 ? 9.367 6.870 -11.495 1.00 94.44 83 PRO A N 1
ATOM 675 C CA . PRO A 1 83 ? 8.696 7.737 -10.540 1.00 94.44 83 PRO A CA 1
ATOM 676 C C . PRO A 1 83 ? 7.430 8.357 -11.136 1.00 94.44 83 PRO A C 1
ATOM 678 O O . PRO A 1 83 ? 7.219 8.372 -12.347 1.00 94.44 83 PRO A O 1
ATOM 681 N N . GLY A 1 84 ? 6.625 8.950 -10.261 1.00 95.00 84 GLY A N 1
ATOM 682 C CA . GLY A 1 84 ? 5.428 9.694 -10.619 1.00 95.00 84 GLY A CA 1
ATOM 683 C C . GLY A 1 84 ? 4.142 8.995 -10.201 1.00 95.00 84 GLY A C 1
ATOM 684 O O . GLY A 1 84 ? 4.134 8.017 -9.441 1.00 95.00 84 GLY A O 1
ATOM 685 N N . LYS A 1 85 ? 3.034 9.540 -10.707 1.00 95.81 85 LYS A N 1
ATOM 686 C CA . LYS A 1 85 ? 1.691 9.018 -10.474 1.00 95.81 85 LYS A CA 1
ATOM 687 C C . LYS A 1 85 ? 1.494 7.691 -11.183 1.00 95.81 85 LYS A C 1
ATOM 689 O O . LYS A 1 85 ? 1.617 7.605 -12.401 1.00 95.81 85 LYS A O 1
ATOM 694 N N . GLN A 1 86 ? 1.117 6.690 -10.408 1.00 94.62 86 GLN A N 1
ATOM 695 C CA . GLN A 1 86 ? 0.809 5.358 -10.903 1.00 94.62 86 GLN A CA 1
ATOM 696 C C . GLN A 1 86 ? -0.255 4.700 -10.031 1.00 94.62 86 GLN A C 1
ATOM 698 O O . GLN A 1 86 ? -0.398 5.019 -8.848 1.00 94.62 86 GLN A O 1
ATOM 703 N N . THR A 1 87 ? -0.991 3.767 -10.624 1.00 96.38 87 THR A N 1
ATOM 704 C CA . THR A 1 87 ? -1.976 2.952 -9.917 1.00 96.38 87 THR A CA 1
ATOM 705 C C . THR A 1 87 ? -1.272 1.757 -9.292 1.00 96.38 87 THR A C 1
ATOM 707 O O . THR A 1 87 ? -0.857 0.839 -9.994 1.00 96.38 87 THR A O 1
ATOM 710 N N . LEU A 1 88 ? -1.118 1.776 -7.969 1.00 96.69 88 LEU A N 1
ATOM 711 C CA . LEU A 1 88 ? -0.524 0.671 -7.226 1.00 96.69 88 LEU A CA 1
ATOM 712 C C . LEU A 1 88 ? -1.591 -0.361 -6.864 1.00 96.69 88 LEU A C 1
ATOM 714 O O . LEU A 1 88 ? -2.632 -0.019 -6.299 1.00 96.69 88 LEU A O 1
ATOM 718 N N . ASN A 1 89 ? -1.298 -1.631 -7.136 1.00 96.75 89 ASN A N 1
ATOM 719 C CA . ASN A 1 89 ? -2.119 -2.750 -6.679 1.00 96.75 89 ASN A CA 1
ATOM 720 C C . ASN A 1 89 ? -1.887 -3.050 -5.183 1.00 96.75 89 ASN A C 1
ATOM 722 O O . ASN A 1 89 ? -1.067 -2.407 -4.519 1.00 96.75 89 ASN A O 1
ATOM 726 N N . GLY A 1 90 ? -2.594 -4.044 -4.635 1.00 96.25 90 GLY A N 1
ATOM 727 C CA . GLY A 1 90 ? -2.559 -4.343 -3.202 1.00 96.25 90 GLY A CA 1
ATOM 728 C C . GLY A 1 90 ? -1.146 -4.547 -2.641 1.00 96.25 90 GLY A C 1
ATOM 729 O O . GLY A 1 90 ? -0.760 -3.866 -1.686 1.00 96.25 90 GLY A O 1
ATOM 730 N N . TYR A 1 91 ? -0.335 -5.434 -3.234 1.00 96.81 91 TYR A N 1
ATOM 731 C CA . TYR A 1 91 ? 1.001 -5.714 -2.683 1.00 96.81 91 TYR A CA 1
ATOM 732 C C . TYR A 1 91 ? 1.977 -4.548 -2.893 1.00 96.81 91 TYR A C 1
ATOM 734 O O . TYR A 1 91 ? 2.853 -4.335 -2.050 1.00 96.81 91 TYR A O 1
ATOM 742 N N . GLN A 1 92 ? 1.833 -3.772 -3.972 1.00 96.94 92 GLN A N 1
ATOM 743 C CA . GLN A 1 92 ? 2.659 -2.586 -4.220 1.00 96.94 92 GLN A CA 1
ATOM 744 C C . GLN A 1 92 ? 2.327 -1.460 -3.237 1.00 96.94 92 GLN A C 1
ATOM 746 O O . GLN A 1 92 ? 3.236 -0.859 -2.663 1.00 96.94 92 GLN A O 1
ATOM 751 N N . ALA A 1 93 ? 1.042 -1.209 -2.982 1.00 96.00 93 ALA A N 1
ATOM 752 C CA . ALA A 1 93 ? 0.596 -0.205 -2.021 1.00 96.00 93 ALA A CA 1
ATOM 753 C C . ALA A 1 93 ? 0.979 -0.584 -0.579 1.00 96.00 93 ALA A C 1
ATOM 755 O O . ALA A 1 93 ? 1.456 0.266 0.184 1.00 96.00 93 ALA A O 1
ATOM 756 N N . LEU A 1 94 ? 0.871 -1.871 -0.219 1.00 95.12 94 LEU A N 1
ATOM 757 C CA . LEU A 1 94 ? 1.390 -2.374 1.055 1.00 95.12 94 LEU A CA 1
ATOM 758 C C . LEU A 1 94 ? 2.902 -2.145 1.148 1.00 95.12 94 LEU A C 1
ATOM 760 O O . LEU A 1 94 ? 3.378 -1.594 2.141 1.00 95.12 94 LEU A O 1
ATOM 764 N N . SER A 1 95 ? 3.653 -2.491 0.103 1.00 94.75 95 SER A N 1
ATOM 765 C CA . SER A 1 95 ? 5.094 -2.240 0.040 1.00 94.75 95 SER A CA 1
ATOM 766 C C . SER A 1 95 ? 5.441 -0.751 0.218 1.00 94.75 95 SER A C 1
ATOM 768 O O . SER A 1 95 ? 6.302 -0.402 1.030 1.00 94.75 95 SER A O 1
ATOM 770 N N . TYR A 1 96 ? 4.702 0.146 -0.445 1.00 93.94 96 TYR A N 1
ATOM 771 C CA . TYR A 1 96 ? 4.855 1.598 -0.310 1.00 93.94 96 TYR A CA 1
ATOM 772 C C . TYR A 1 96 ? 4.639 2.078 1.133 1.00 93.94 96 TYR A C 1
ATOM 774 O O . TYR A 1 96 ? 5.434 2.856 1.669 1.00 93.94 96 TYR A O 1
ATOM 782 N N . SER A 1 97 ? 3.607 1.565 1.806 1.00 91.12 97 SER A N 1
ATOM 783 C CA . SER A 1 97 ? 3.326 1.894 3.212 1.00 91.12 97 SER A CA 1
ATOM 784 C C . SER A 1 97 ? 4.412 1.410 4.188 1.00 91.12 97 SER A C 1
ATOM 786 O O . SER A 1 97 ? 4.543 1.949 5.291 1.00 91.12 97 SER A O 1
ATOM 788 N N . ARG A 1 98 ? 5.213 0.410 3.788 1.00 88.88 98 ARG A N 1
ATOM 789 C CA . ARG A 1 98 ? 6.258 -0.212 4.616 1.00 88.88 98 ARG A CA 1
ATOM 790 C C . ARG A 1 98 ? 7.622 0.475 4.520 1.00 88.88 98 ARG A C 1
ATOM 792 O O . ARG A 1 98 ? 8.489 0.146 5.333 1.00 88.88 98 ARG A O 1
ATOM 799 N N . ILE A 1 99 ? 7.825 1.421 3.598 1.00 86.06 99 ILE A N 1
ATOM 800 C CA . ILE A 1 99 ? 9.110 2.122 3.431 1.00 86.06 99 ILE A CA 1
ATOM 801 C C . ILE A 1 99 ? 9.557 2.783 4.741 1.00 86.06 99 ILE A C 1
ATOM 803 O O . ILE A 1 99 ? 8.818 3.559 5.356 1.00 86.06 99 ILE A O 1
ATOM 807 N N . ARG A 1 100 ? 10.823 2.551 5.107 1.00 72.50 100 ARG A N 1
ATOM 808 C CA . ARG A 1 100 ? 11.515 3.179 6.240 1.00 72.50 100 ARG A CA 1
ATOM 809 C C . ARG A 1 100 ? 12.770 3.879 5.719 1.00 72.50 100 ARG A C 1
ATOM 811 O O . ARG A 1 100 ? 13.806 3.246 5.564 1.00 72.50 100 ARG A O 1
ATOM 818 N N . LYS A 1 101 ? 12.675 5.174 5.409 1.00 61.91 101 LYS A N 1
ATOM 819 C CA . LYS A 1 101 ? 13.869 6.004 5.177 1.00 61.91 101 LYS A CA 1
ATOM 820 C C . LYS A 1 101 ? 14.372 6.562 6.507 1.00 61.91 101 LYS A C 1
ATOM 822 O O . LYS A 1 101 ? 13.596 6.642 7.450 1.00 61.91 101 LYS A O 1
ATOM 827 N N . ALA A 1 102 ? 15.657 6.903 6.550 1.00 47.72 102 ALA A N 1
ATOM 828 C CA . ALA A 1 102 ? 16.479 7.172 7.732 1.00 47.72 102 ALA A CA 1
ATOM 829 C C . ALA A 1 102 ? 16.076 8.355 8.643 1.00 47.72 102 ALA A C 1
ATOM 831 O O . ALA A 1 102 ? 16.906 8.786 9.425 1.00 47.72 102 ALA A O 1
ATOM 832 N N . ASP A 1 103 ? 14.832 8.834 8.622 1.00 44.47 103 ASP A N 1
ATOM 833 C CA . ASP A 1 103 ? 14.348 9.826 9.581 1.00 44.47 103 ASP A CA 1
ATOM 834 C C . ASP A 1 103 ? 12.912 9.507 10.002 1.00 44.47 103 ASP A C 1
ATOM 836 O O . ASP A 1 103 ? 12.048 9.302 9.156 1.00 44.47 103 ASP A O 1
ATOM 840 N N . SER A 1 104 ? 12.706 9.466 11.324 1.00 55.97 104 SER A N 1
ATOM 841 C CA . SER A 1 104 ? 11.459 9.595 12.097 1.00 55.97 104 SER A CA 1
ATOM 842 C C . SER A 1 104 ? 10.219 8.752 11.716 1.00 55.97 104 SER A C 1
ATOM 844 O O . SER A 1 104 ? 9.754 8.715 10.578 1.00 55.97 104 SER A O 1
ATOM 846 N N . ALA A 1 105 ? 9.568 8.165 12.733 1.00 58.38 105 ALA A N 1
ATOM 847 C CA . ALA A 1 105 ? 8.254 7.509 12.623 1.00 58.38 105 ALA A CA 1
ATOM 848 C C . ALA A 1 105 ? 7.195 8.372 11.896 1.00 58.38 105 ALA A C 1
ATOM 850 O O . ALA A 1 105 ? 6.330 7.831 11.209 1.00 58.38 105 ALA A O 1
ATOM 851 N N . ILE A 1 106 ? 7.343 9.700 11.953 1.00 58.31 106 ILE A N 1
ATOM 852 C CA . ILE A 1 106 ? 6.475 10.699 11.314 1.00 58.31 106 ILE A CA 1
ATOM 853 C C . ILE A 1 106 ? 6.333 10.469 9.798 1.00 58.31 106 ILE A C 1
ATOM 855 O O . ILE A 1 106 ? 5.238 10.591 9.246 1.00 58.31 106 ILE A O 1
ATOM 859 N N . PHE A 1 107 ? 7.409 10.091 9.097 1.00 63.22 107 PHE A N 1
ATOM 860 C CA . PHE A 1 107 ? 7.350 9.909 7.641 1.00 63.22 107 PHE A CA 1
ATOM 861 C C . PHE A 1 107 ? 6.657 8.606 7.223 1.00 63.22 107 PHE A C 1
ATOM 863 O O . PHE A 1 107 ? 6.099 8.532 6.124 1.00 63.22 107 PHE A O 1
ATOM 870 N N . ARG A 1 108 ? 6.658 7.581 8.086 1.00 68.38 108 ARG A N 1
ATOM 871 C CA . ARG A 1 108 ? 5.924 6.329 7.843 1.00 68.38 108 ARG A CA 1
ATOM 872 C C . ARG A 1 108 ? 4.422 6.556 7.969 1.00 68.38 108 ARG A C 1
ATOM 874 O O . ARG A 1 108 ? 3.673 6.154 7.079 1.00 68.38 108 ARG A O 1
ATOM 881 N N . ASP A 1 109 ? 4.010 7.252 9.020 1.00 74.88 109 ASP A N 1
ATOM 882 C CA . ASP A 1 109 ? 2.601 7.556 9.272 1.00 74.88 109 ASP A CA 1
ATOM 883 C C . ASP A 1 109 ? 2.021 8.404 8.127 1.00 74.88 109 ASP A C 1
ATOM 885 O O . ASP A 1 109 ? 0.911 8.156 7.653 1.00 74.88 109 ASP A O 1
ATOM 889 N N . GLY A 1 110 ? 2.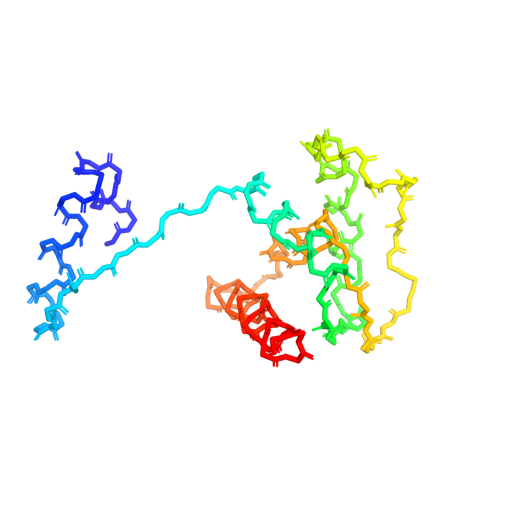826 9.316 7.567 1.00 82.62 110 GLY A N 1
ATOM 890 C CA . GLY A 1 110 ? 2.470 10.065 6.362 1.00 82.62 110 GLY A CA 1
ATOM 891 C C . GLY A 1 110 ? 2.156 9.181 5.146 1.00 82.62 110 GLY A C 1
ATOM 892 O O . GLY A 1 110 ? 1.198 9.458 4.426 1.00 82.62 110 GLY A O 1
ATOM 893 N N . ARG A 1 111 ? 2.908 8.096 4.908 1.00 86.19 111 ARG A N 1
ATOM 894 C CA . ARG A 1 111 ? 2.632 7.169 3.788 1.00 86.19 111 ARG A CA 1
ATOM 895 C C . ARG A 1 111 ? 1.408 6.303 4.035 1.00 86.19 111 ARG A C 1
ATOM 897 O O . ARG A 1 111 ? 0.623 6.109 3.113 1.00 86.19 111 ARG A O 1
ATOM 904 N N . GLN A 1 112 ? 1.224 5.818 5.260 1.00 86.56 112 GLN A N 1
ATOM 905 C CA . GLN A 1 112 ? 0.016 5.074 5.624 1.00 86.56 112 GLN A CA 1
ATOM 906 C C . GLN A 1 112 ? -1.229 5.945 5.425 1.00 86.56 112 GLN A C 1
ATOM 908 O O . GLN A 1 112 ? -2.180 5.518 4.773 1.00 86.56 112 GLN A O 1
ATOM 913 N N . ARG A 1 113 ? -1.177 7.213 5.857 1.00 88.31 113 ARG A N 1
ATOM 914 C CA . ARG A 1 113 ? -2.247 8.185 5.603 1.00 88.31 113 ARG A CA 1
ATOM 915 C C . ARG A 1 113 ? -2.453 8.460 4.112 1.00 88.31 113 ARG A C 1
ATOM 917 O O . ARG A 1 113 ? -3.595 8.570 3.683 1.00 88.31 113 ARG A O 1
ATOM 924 N N . LYS A 1 114 ? -1.385 8.531 3.306 1.00 90.81 114 LYS A N 1
ATOM 925 C CA . LYS A 1 114 ? -1.503 8.649 1.840 1.00 90.81 114 LYS A CA 1
ATOM 926 C C . LYS A 1 114 ? -2.253 7.468 1.226 1.00 90.81 114 LYS A C 1
ATOM 928 O O . LYS A 1 114 ? -3.134 7.706 0.413 1.00 90.81 114 LYS A O 1
ATOM 933 N N . VAL A 1 115 ? -1.932 6.233 1.621 1.00 92.88 115 VAL A N 1
ATOM 934 C CA . VAL A 1 115 ? -2.627 5.034 1.121 1.00 92.88 115 VAL A CA 1
ATOM 935 C C . VAL A 1 115 ? -4.107 5.076 1.506 1.00 92.88 115 VAL A C 1
ATOM 937 O O . VAL A 1 115 ? -4.953 4.906 0.638 1.00 92.88 115 VAL A O 1
ATOM 940 N N . ILE A 1 116 ? -4.432 5.386 2.766 1.00 91.88 116 ILE A N 1
ATOM 941 C CA . ILE A 1 116 ? -5.829 5.499 3.227 1.00 91.88 116 ILE A CA 1
ATOM 942 C C . ILE A 1 116 ? -6.579 6.589 2.452 1.00 91.88 116 ILE A C 1
ATOM 944 O O . ILE A 1 116 ? -7.684 6.356 1.970 1.00 91.88 116 ILE A O 1
ATOM 948 N N . ASN A 1 117 ? -5.974 7.765 2.277 1.00 92.69 117 ASN A N 1
ATOM 949 C CA . ASN A 1 117 ? -6.579 8.845 1.499 1.00 92.69 117 ASN A CA 1
ATOM 950 C C . ASN A 1 117 ? -6.781 8.448 0.029 1.00 92.69 117 ASN A C 1
ATOM 952 O O . ASN A 1 117 ? -7.792 8.817 -0.561 1.00 92.69 117 ASN A O 1
ATOM 956 N N . ALA A 1 118 ? -5.845 7.699 -0.560 1.00 94.12 118 ALA A N 1
ATOM 957 C CA . ALA A 1 118 ? -5.962 7.217 -1.933 1.00 94.12 118 ALA A CA 1
ATOM 958 C C . ALA A 1 118 ? -7.090 6.182 -2.081 1.00 94.12 118 ALA A C 1
ATOM 960 O O . ALA A 1 118 ? -7.843 6.258 -3.047 1.00 94.12 118 ALA A O 1
ATOM 961 N N . ILE A 1 119 ? -7.262 5.286 -1.099 1.00 93.50 119 ILE A N 1
ATOM 962 C CA . ILE A 1 119 ? -8.407 4.361 -1.018 1.00 93.50 119 ILE A CA 1
ATOM 963 C C . ILE A 1 119 ? -9.718 5.149 -0.956 1.00 93.50 119 ILE A C 1
ATOM 965 O O . ILE A 1 119 ? -10.615 4.904 -1.755 1.00 93.50 119 ILE A O 1
ATOM 969 N N . MET A 1 120 ? -9.818 6.125 -0.046 1.00 92.00 120 MET A N 1
ATOM 970 C CA . MET A 1 120 ? -11.030 6.938 0.115 1.00 92.00 120 MET A CA 1
ATOM 971 C C . MET A 1 120 ? -11.370 7.723 -1.153 1.00 92.00 120 MET A C 1
ATOM 973 O O . MET A 1 120 ? -12.527 7.755 -1.561 1.00 92.00 120 MET A O 1
ATOM 977 N N . LYS A 1 121 ? -10.363 8.318 -1.801 1.00 92.69 121 LYS A N 1
ATOM 978 C CA . LYS A 1 121 ? -10.541 9.024 -3.072 1.00 92.69 121 LYS A CA 1
ATOM 979 C C . LYS A 1 121 ? -11.030 8.074 -4.166 1.00 92.69 121 LYS A C 1
ATOM 981 O O . LYS A 1 121 ? -12.019 8.360 -4.824 1.00 92.69 121 LYS A O 1
ATOM 986 N N . LYS A 1 122 ? -10.382 6.916 -4.318 1.00 91.75 122 LYS A N 1
ATOM 987 C CA . LYS A 1 122 ? -10.767 5.918 -5.320 1.00 91.75 122 LYS A CA 1
ATOM 988 C C . LYS A 1 122 ? -12.186 5.393 -5.094 1.00 91.75 122 LYS A C 1
ATOM 990 O O . LYS A 1 122 ? -12.913 5.200 -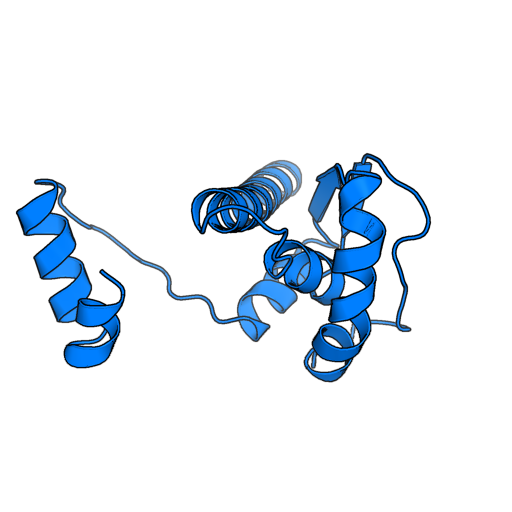6.058 1.00 91.75 122 LYS A O 1
ATOM 995 N N . TYR A 1 123 ? -12.589 5.200 -3.840 1.00 90.19 123 TYR A N 1
ATOM 996 C CA . TYR A 1 123 ? -13.956 4.815 -3.497 1.00 90.19 123 TYR A CA 1
ATOM 997 C C . TYR A 1 123 ? -14.979 5.882 -3.915 1.00 90.19 123 TYR A C 1
ATOM 999 O O . TYR A 1 123 ? -16.006 5.539 -4.487 1.00 90.19 123 TYR A O 1
ATOM 1007 N N . GLN A 1 124 ? -14.689 7.168 -3.683 1.00 89.25 124 GLN A N 1
ATOM 1008 C CA . GLN A 1 124 ? -15.550 8.273 -4.130 1.00 89.25 124 GLN A CA 1
ATOM 1009 C C . GLN A 1 124 ? -15.662 8.362 -5.655 1.00 89.25 124 GLN A C 1
ATOM 1011 O O . GLN A 1 124 ? -16.717 8.728 -6.150 1.00 89.25 124 GLN A O 1
ATOM 1016 N N . ASP A 1 125 ? -14.595 8.030 -6.384 1.00 85.88 125 ASP A N 1
ATOM 1017 C CA . ASP A 1 125 ? -14.590 8.061 -7.851 1.00 85.88 125 ASP A CA 1
ATOM 1018 C C . ASP A 1 125 ? -15.370 6.882 -8.478 1.00 85.88 125 ASP A C 1
ATOM 1020 O O . ASP A 1 125 ? -15.741 6.947 -9.650 1.00 85.88 125 ASP A O 1
ATOM 1024 N N . VAL A 1 126 ? -15.568 5.785 -7.734 1.00 78.81 126 VAL A N 1
ATOM 1025 C CA . VAL A 1 126 ? -16.254 4.560 -8.198 1.00 78.81 126 VAL A CA 1
ATOM 1026 C C . VAL A 1 126 ? -17.715 4.487 -7.722 1.00 78.81 126 VAL A C 1
ATOM 1028 O O . VAL A 1 126 ? -18.512 3.777 -8.336 1.00 78.81 126 VAL A O 1
ATOM 1031 N N . SER A 1 127 ? -18.063 5.192 -6.640 1.00 60.94 127 SER A N 1
ATOM 1032 C CA . SER A 1 127 ? -19.425 5.279 -6.089 1.00 60.94 127 SER A CA 1
ATOM 1033 C C . SER A 1 127 ? -20.298 6.301 -6.809 1.00 60.94 127 SER A C 1
ATOM 1035 O O . SER A 1 127 ? -21.531 6.113 -6.699 1.00 60.94 127 SER A O 1
#

Foldseek 3Di:
DVVQCVPPNPPSVQVVCCVVPVDDDPDDDDADLQNQLVLQVVLVFFKDQFDPVCQVQLQVQQVVLLVVHPDPPSPDRDGDDDGTIDGDHSSSLSSQLPGDDDDDPVVSVVSVVVSVVRSVVSVVVVD

Sequence (127 aa):
LNTAYFWGKENLLFETIENEFG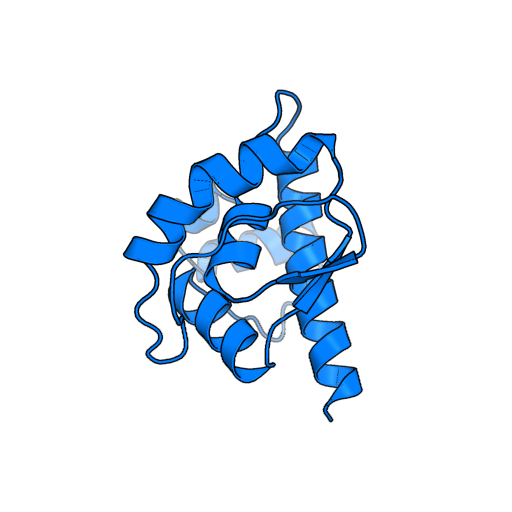IGLDKYVIVDFTSLMDIIYALDGVEIDVKESEIKEVNKFIPECYKFCKNPNKGEMELIKEPGKQTLNGYQALSYSRIRKADSAIFRDGRQRKVINAIMKKYQDVS

Radius of gyration: 16.23 Å; chains: 1; bounding box: 36×29×41 Å